Protein AF-A0A7X7YY09-F1 (afdb_monomer)

Solvent-accessible surface area (backbone atoms only — not comparable to full-atom values): 9385 Å² total; per-residue (Å²): 109,70,66,56,56,51,48,51,51,50,51,50,48,57,71,46,34,66,61,52,50,51,52,43,73,75,30,78,74,57,66,67,51,52,54,21,30,58,16,57,57,74,63,87,55,82,88,39,50,23,35,37,37,38,23,49,38,46,69,44,40,59,64,44,47,65,55,52,57,51,46,48,71,77,40,71,70,48,40,53,35,41,28,14,73,35,71,64,12,39,56,48,38,35,73,76,39,36,88,86,30,39,57,45,44,49,43,48,74,40,61,70,26,34,46,44,30,45,74,50,57,55,47,66,31,36,38,34,49,36,86,75,84,48,68,37,48,53,52,46,30,56,74,70,69,29,51,75,44,70,38,82,61,78,80,51,75,70,56,49,56,54,55,61,71,47,38,86,76,60,67,84,111

Mean predicted aligned error: 10.35 Å

Nearest PDB structures (foldseek):
  2xci-assembly1_A  TM=8.778E-01  e=4.696E-05  Aquifex aeolicus
  5w8n-assembly1_A-2  TM=5.523E-01  e=9.875E-04  Escherichia coli BL21(DE3)
  6d6y-assembly1_A  TM=6.187E-01  e=2.447E-03  Moorena bouillonii
  5u76-assembly1_A  TM=4.863E-01  e=6.467E-03  Gallus gallus
  2r4t-assembly1_A  TM=5.131E-01  e=3.158E-01  unclassified

Radius of gyration: 16.44 Å; Cα contacts (8 Å, |Δi|>4): 243; chains: 1; bounding box: 40×33×42 Å

Structure (mmCIF, N/CA/C/O backbone):
data_AF-A0A7X7YY09-F1
#
_entry.id   AF-A0A7X7YY09-F1
#
loop_
_atom_site.group_PDB
_atom_site.id
_atom_site.type_symbol
_atom_site.label_atom_id
_atom_site.label_alt_id
_atom_site.label_comp_id
_atom_site.label_asym_id
_atom_site.label_entity_id
_atom_site.label_seq_id
_atom_site.pdbx_PDB_ins_code
_atom_site.Cartn_x
_atom_site.Cartn_y
_atom_site.Cartn_z
_atom_site.occupancy
_atom_site.B_iso_or_equiv
_atom_site.auth_seq_id
_atom_site.auth_comp_id
_atom_site.auth_asym_id
_atom_site.auth_atom_id
_atom_site.pdbx_PDB_model_num
ATOM 1 N N . MET A 1 1 ? -6.134 -8.011 -23.781 1.00 48.91 1 MET A N 1
ATOM 2 C CA . MET A 1 1 ? -5.351 -6.872 -23.237 1.00 48.91 1 MET A CA 1
ATOM 3 C C . MET A 1 1 ? -4.585 -7.217 -21.960 1.00 48.91 1 MET A C 1
ATOM 5 O O . MET A 1 1 ? -3.401 -6.920 -21.934 1.00 48.91 1 MET A O 1
ATOM 9 N N . ARG A 1 2 ? -5.177 -7.901 -20.960 1.00 50.81 2 ARG A N 1
ATOM 10 C CA . ARG A 1 2 ? -4.467 -8.327 -19.728 1.00 50.81 2 ARG A CA 1
ATOM 11 C C . ARG A 1 2 ? -3.187 -9.130 -20.000 1.00 50.81 2 ARG A C 1
ATOM 13 O O . ARG A 1 2 ? -2.133 -8.774 -19.507 1.00 50.81 2 ARG A O 1
ATOM 20 N N . PHE A 1 3 ? -3.259 -10.096 -20.917 1.00 49.03 3 PHE A N 1
ATOM 21 C CA . PHE A 1 3 ? -2.108 -10.902 -21.339 1.00 49.03 3 PHE A CA 1
ATOM 22 C C . PHE A 1 3 ? -0.968 -10.111 -21.994 1.00 49.03 3 PHE A C 1
ATOM 24 O O . PHE A 1 3 ? 0.175 -10.517 -21.875 1.00 49.03 3 PHE A O 1
ATOM 31 N N . ILE A 1 4 ? -1.250 -8.992 -22.671 1.00 56.44 4 ILE A N 1
ATOM 32 C CA . ILE A 1 4 ? -0.208 -8.176 -23.322 1.00 56.44 4 ILE A CA 1
ATOM 33 C C . ILE A 1 4 ? 0.537 -7.349 -22.272 1.00 56.44 4 ILE A C 1
ATOM 35 O O . ILE A 1 4 ? 1.754 -7.225 -22.339 1.00 56.44 4 ILE A O 1
ATOM 39 N N . ILE A 1 5 ? -0.190 -6.821 -21.284 1.00 57.16 5 ILE A N 1
ATOM 40 C CA . ILE A 1 5 ? 0.392 -6.115 -20.138 1.00 57.16 5 ILE A CA 1
ATOM 41 C C . ILE A 1 5 ? 1.188 -7.100 -19.272 1.00 57.16 5 ILE A C 1
ATOM 43 O O . ILE A 1 5 ? 2.337 -6.824 -18.945 1.00 57.16 5 ILE A O 1
ATOM 47 N N . ASP A 1 6 ? 0.628 -8.281 -18.991 1.00 51.00 6 ASP A N 1
ATOM 48 C CA . ASP A 1 6 ? 1.315 -9.349 -18.260 1.00 51.00 6 ASP A CA 1
ATOM 49 C C . ASP A 1 6 ? 2.575 -9.815 -19.021 1.00 51.00 6 ASP A C 1
ATOM 51 O O . ASP A 1 6 ? 3.629 -9.977 -18.415 1.00 51.00 6 ASP A O 1
ATOM 55 N N . LEU A 1 7 ? 2.522 -9.949 -20.353 1.00 55.38 7 LEU A N 1
ATOM 56 C CA . LEU A 1 7 ? 3.676 -10.311 -21.185 1.00 55.38 7 LEU A CA 1
ATOM 57 C C . LEU A 1 7 ? 4.738 -9.202 -21.224 1.00 55.38 7 LEU A C 1
AT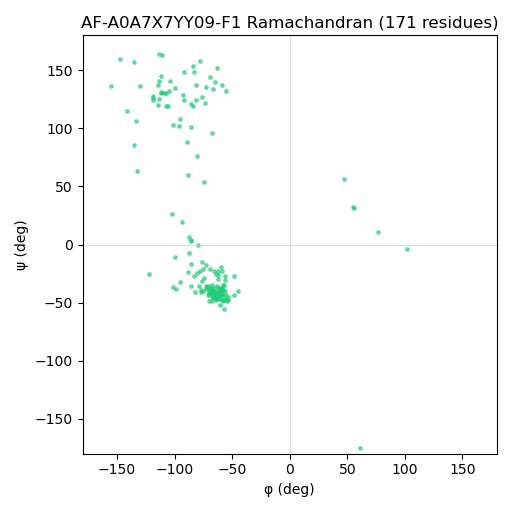OM 59 O O . LEU A 1 7 ? 5.927 -9.496 -21.150 1.00 55.38 7 LEU A O 1
ATOM 63 N N . ALA A 1 8 ? 4.336 -7.931 -21.288 1.00 60.41 8 ALA A N 1
ATOM 64 C CA . ALA A 1 8 ? 5.259 -6.801 -21.211 1.00 60.41 8 ALA A CA 1
ATOM 65 C C . ALA A 1 8 ? 5.934 -6.709 -19.831 1.00 60.41 8 ALA A C 1
ATOM 67 O O . ALA A 1 8 ? 7.140 -6.474 -19.760 1.00 60.41 8 ALA A O 1
ATOM 68 N N . TYR A 1 9 ? 5.196 -6.958 -18.744 1.00 56.44 9 TYR A N 1
ATOM 69 C CA . TYR A 1 9 ? 5.764 -7.053 -17.398 1.00 56.44 9 TYR A CA 1
ATOM 70 C C . TYR A 1 9 ? 6.688 -8.257 -17.241 1.00 56.44 9 TYR A C 1
ATOM 72 O O . TYR A 1 9 ? 7.739 -8.125 -16.620 1.00 56.44 9 TYR A O 1
ATOM 80 N N . LEU A 1 10 ? 6.346 -9.404 -17.828 1.00 56.25 10 LEU A N 1
ATOM 81 C CA . LEU A 1 10 ? 7.207 -10.584 -17.835 1.00 56.25 10 LEU A CA 1
ATOM 82 C C . LEU A 1 10 ? 8.497 -10.325 -18.614 1.00 56.25 10 LEU A C 1
ATOM 84 O O . LEU A 1 10 ? 9.558 -10.673 -18.118 1.00 56.25 10 LEU A O 1
ATOM 88 N N . LEU A 1 11 ? 8.438 -9.660 -19.772 1.00 56.94 11 LEU A N 1
ATOM 89 C CA . LEU A 1 11 ? 9.614 -9.307 -20.575 1.00 56.94 11 LEU A CA 1
ATOM 90 C C . LEU A 1 11 ? 10.492 -8.245 -19.899 1.00 56.94 11 LEU A C 1
ATOM 92 O O . LEU A 1 11 ? 11.712 -8.388 -19.875 1.00 56.94 11 LEU A O 1
ATOM 96 N N . ALA A 1 12 ? 9.894 -7.214 -19.298 1.00 58.25 12 ALA A N 1
ATOM 97 C CA . ALA A 1 12 ? 10.624 -6.227 -18.503 1.00 58.25 12 ALA A CA 1
ATOM 98 C C . ALA A 1 12 ? 11.231 -6.864 -17.241 1.00 58.25 12 ALA A C 1
ATOM 100 O O . ALA A 1 12 ? 12.387 -6.609 -16.907 1.00 58.25 12 ALA A O 1
ATOM 101 N N . GLY A 1 13 ? 10.486 -7.751 -16.578 1.00 54.72 13 GLY A N 1
ATOM 102 C CA . GLY A 1 13 ? 10.958 -8.558 -15.457 1.00 54.72 13 GLY A CA 1
ATOM 103 C C . GLY A 1 13 ? 12.108 -9.480 -15.852 1.00 54.72 13 GLY A C 1
ATOM 104 O O . GLY A 1 13 ? 13.069 -9.585 -15.100 1.00 54.72 13 GLY A O 1
ATOM 105 N N . LEU A 1 14 ? 12.065 -10.077 -17.047 1.00 55.19 14 LEU A N 1
ATOM 106 C CA . LEU A 1 14 ? 13.139 -10.899 -17.609 1.00 55.19 14 LEU A CA 1
ATOM 107 C C . LEU A 1 14 ? 14.385 -10.059 -17.917 1.00 55.19 14 LEU A C 1
ATOM 109 O O . LEU A 1 14 ? 15.491 -10.478 -17.590 1.00 55.19 14 LEU A O 1
ATOM 113 N N . ALA A 1 15 ? 14.215 -8.855 -18.469 1.00 55.56 15 ALA A N 1
ATOM 114 C CA . ALA A 1 15 ? 15.314 -7.942 -18.786 1.00 55.56 15 ALA A CA 1
ATOM 115 C C . ALA A 1 15 ? 16.011 -7.395 -17.526 1.00 55.56 15 ALA A C 1
ATOM 117 O O . ALA A 1 15 ? 17.234 -7.282 -17.494 1.00 55.56 15 ALA A O 1
ATOM 118 N N . PHE A 1 16 ? 15.253 -7.112 -16.461 1.00 50.97 16 PHE A N 1
ATOM 119 C CA . PHE A 1 16 ? 15.802 -6.703 -15.162 1.00 50.97 16 PHE A CA 1
ATOM 120 C C . PHE A 1 16 ? 16.149 -7.881 -14.242 1.00 50.97 16 PHE A C 1
ATOM 122 O O . PHE A 1 16 ? 16.765 -7.671 -13.190 1.00 50.97 16 PHE A O 1
ATOM 129 N N . SER A 1 17 ? 15.801 -9.113 -14.628 1.00 49.31 17 SER A N 1
ATOM 130 C CA . SER A 1 17 ? 16.032 -10.309 -13.816 1.00 49.31 17 SER A CA 1
ATOM 131 C C . SER A 1 17 ? 17.494 -10.501 -13.425 1.00 49.31 17 SER A C 1
ATOM 133 O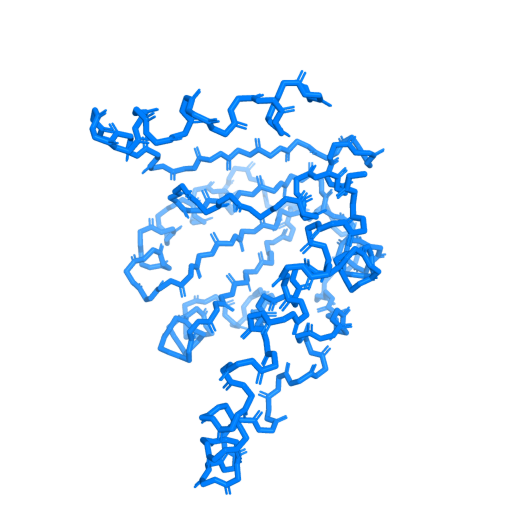 O . SER A 1 17 ? 17.702 -10.772 -12.249 1.00 49.31 17 SER A O 1
ATOM 135 N N . PRO A 1 18 ? 18.522 -10.263 -14.267 1.00 51.03 18 PRO A N 1
ATOM 136 C CA . PRO A 1 18 ? 19.906 -10.518 -13.868 1.00 51.03 18 PRO A CA 1
ATOM 137 C C . PRO A 1 18 ? 20.364 -9.563 -12.761 1.00 51.03 18 PRO A C 1
ATOM 139 O O . PRO A 1 18 ? 21.078 -9.960 -11.846 1.00 51.03 18 PRO A O 1
ATOM 142 N N . VAL A 1 19 ? 19.885 -8.315 -12.787 1.00 54.31 19 VAL A N 1
ATOM 143 C CA . VAL A 1 19 ? 20.206 -7.282 -11.790 1.00 54.31 19 VAL A CA 1
ATOM 144 C C . VAL A 1 19 ? 19.450 -7.521 -10.483 1.00 54.31 19 VAL A C 1
ATOM 146 O O . VAL A 1 19 ? 20.020 -7.378 -9.401 1.00 54.31 19 VAL A O 1
ATOM 149 N N . LEU A 1 20 ? 18.179 -7.923 -10.562 1.00 51.44 20 LEU A N 1
ATOM 150 C CA . LEU A 1 20 ? 17.378 -8.313 -9.399 1.00 51.44 20 LEU A CA 1
ATOM 151 C C . LEU A 1 20 ? 17.911 -9.593 -8.750 1.00 51.44 20 LEU A C 1
ATOM 153 O O . LEU A 1 20 ? 17.976 -9.659 -7.526 1.00 51.44 20 LEU A O 1
ATOM 157 N N . PHE A 1 21 ? 18.326 -10.580 -9.545 1.00 49.06 21 PHE A N 1
ATOM 158 C CA . PHE A 1 21 ? 18.892 -11.845 -9.074 1.00 49.06 21 PHE A CA 1
ATOM 159 C C . PHE A 1 21 ? 20.282 -11.637 -8.462 1.00 49.06 21 PHE A C 1
ATOM 161 O O . PHE A 1 21 ? 20.552 -12.160 -7.385 1.00 49.06 21 PHE A O 1
ATOM 168 N N . TYR A 1 22 ? 21.124 -10.791 -9.069 1.00 51.19 22 TYR A N 1
ATOM 169 C CA . TYR A 1 22 ? 22.410 -10.378 -8.500 1.00 51.19 22 TYR A CA 1
ATOM 170 C C . TYR A 1 22 ? 22.228 -9.648 -7.159 1.00 51.19 22 TYR A C 1
ATOM 172 O O . TYR A 1 22 ? 22.898 -9.966 -6.180 1.00 51.19 22 TYR A O 1
ATOM 180 N N . ARG A 1 23 ? 21.253 -8.732 -7.061 1.00 46.09 23 ARG A N 1
ATOM 181 C CA . ARG A 1 23 ? 20.930 -8.024 -5.808 1.00 46.09 23 ARG A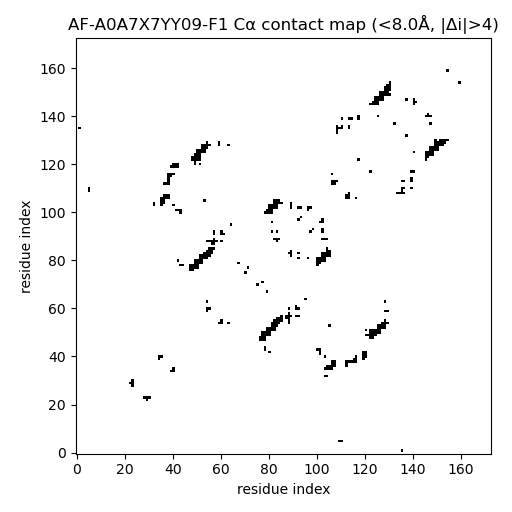 CA 1
ATOM 182 C C . ARG A 1 23 ? 20.284 -8.915 -4.742 1.00 46.09 23 ARG A C 1
ATOM 184 O O . ARG A 1 23 ? 20.582 -8.741 -3.564 1.00 46.09 23 ARG A O 1
ATOM 191 N N . MET A 1 24 ? 19.451 -9.878 -5.136 1.00 45.41 24 MET A N 1
ATOM 192 C CA . MET A 1 24 ? 18.879 -10.894 -4.243 1.00 45.41 24 MET A CA 1
ATOM 193 C C . MET A 1 24 ? 19.933 -11.847 -3.684 1.00 45.41 24 MET A C 1
ATOM 195 O O . MET A 1 24 ? 19.872 -12.199 -2.508 1.00 45.41 24 MET A O 1
ATOM 199 N N . ALA A 1 25 ? 20.876 -12.279 -4.524 1.00 50.56 25 ALA A N 1
ATOM 200 C CA . ALA A 1 25 ? 21.955 -13.175 -4.129 1.00 50.56 25 ALA A CA 1
ATOM 201 C C . ALA A 1 25 ? 22.983 -12.462 -3.236 1.00 50.56 25 ALA A C 1
ATOM 203 O O . ALA A 1 25 ? 23.473 -13.056 -2.280 1.00 50.56 25 ALA A O 1
ATOM 204 N N . ALA A 1 26 ? 23.257 -11.178 -3.496 1.00 48.88 26 ALA A N 1
ATOM 205 C CA . ALA A 1 26 ? 24.207 -10.378 -2.724 1.00 48.88 26 ALA A CA 1
ATOM 206 C C . ALA A 1 26 ? 23.679 -9.923 -1.348 1.00 48.88 26 ALA A C 1
ATOM 208 O O . ALA A 1 26 ? 24.470 -9.608 -0.460 1.00 48.88 26 ALA A O 1
ATOM 209 N N . HIS A 1 27 ? 22.359 -9.884 -1.134 1.00 44.94 27 HIS A N 1
ATOM 210 C CA . HIS A 1 27 ? 21.773 -9.363 0.101 1.00 44.94 27 HIS A CA 1
ATOM 211 C C . HIS A 1 27 ? 20.683 -10.290 0.663 1.00 44.94 27 HIS A C 1
ATOM 213 O O . HIS A 1 27 ? 19.540 -10.278 0.209 1.00 44.94 27 HIS A O 1
ATOM 219 N N . GLN A 1 28 ? 20.997 -11.005 1.755 1.00 43.88 28 GLN A N 1
ATOM 220 C CA . GLN A 1 28 ? 20.049 -11.802 2.567 1.00 43.88 28 GLN A CA 1
ATOM 221 C C . GLN A 1 28 ? 18.758 -11.039 2.934 1.00 43.88 28 GLN A C 1
ATOM 223 O O . GLN A 1 28 ? 17.696 -11.646 3.081 1.00 43.88 28 GLN A O 1
ATOM 228 N N . ARG A 1 29 ? 18.836 -9.703 3.004 1.00 48.50 29 ARG A N 1
ATOM 229 C CA . ARG A 1 29 ? 17.724 -8.766 3.225 1.00 48.50 29 ARG A CA 1
ATOM 230 C C . ARG A 1 29 ? 16.583 -8.885 2.210 1.00 48.50 29 ARG A C 1
ATOM 232 O O . ARG A 1 29 ? 15.445 -8.614 2.570 1.00 48.50 29 ARG A O 1
ATOM 239 N N . TYR A 1 30 ? 16.863 -9.342 0.987 1.00 51.16 30 TYR A N 1
ATOM 240 C CA . TYR A 1 30 ? 15.844 -9.535 -0.047 1.00 51.16 30 TYR A CA 1
ATOM 241 C C . TYR A 1 30 ? 14.996 -10.785 0.161 1.00 51.16 30 TYR A C 1
ATOM 243 O O . TYR A 1 30 ? 13.960 -10.883 -0.480 1.00 51.16 30 TYR A O 1
ATOM 251 N N . ARG A 1 31 ? 15.384 -11.747 1.013 1.00 54.59 31 ARG A N 1
ATOM 252 C CA . ARG A 1 31 ? 14.575 -12.960 1.256 1.00 54.59 31 ARG A CA 1
ATOM 253 C C . ARG A 1 31 ? 13.342 -12.666 2.120 1.00 54.59 31 ARG A C 1
ATOM 255 O O . ARG A 1 31 ? 12.314 -13.324 1.962 1.00 54.59 31 ARG A O 1
ATOM 262 N N . ALA A 1 32 ? 13.422 -11.653 2.983 1.00 56.91 32 ALA A N 1
ATOM 263 C CA . ALA A 1 32 ? 12.300 -11.187 3.788 1.00 56.91 32 ALA A CA 1
ATOM 264 C C . ALA A 1 32 ? 11.300 -10.423 2.902 1.00 56.91 32 ALA A C 1
ATOM 266 O O . ALA A 1 32 ? 11.655 -9.449 2.247 1.00 56.91 32 ALA A O 1
ATOM 267 N N . GLY A 1 33 ? 10.045 -10.877 2.858 1.00 72.75 33 GLY A N 1
ATOM 268 C CA . GLY A 1 33 ? 8.977 -10.195 2.115 1.00 72.75 33 GLY A CA 1
ATOM 269 C C . GLY A 1 33 ? 8.606 -10.798 0.756 1.00 72.75 33 GLY A C 1
ATOM 270 O O . GLY A 1 33 ? 7.611 -10.369 0.178 1.00 72.75 33 GLY A O 1
ATOM 271 N N . TRP A 1 34 ? 9.294 -11.838 0.261 1.00 77.88 34 TRP A N 1
ATOM 272 C CA . TRP A 1 34 ? 8.879 -12.527 -0.979 1.00 77.88 34 TRP A CA 1
ATOM 273 C C . TRP A 1 34 ? 7.464 -13.086 -0.904 1.00 77.88 34 TRP A C 1
ATOM 275 O O . TRP A 1 34 ? 6.701 -12.961 -1.857 1.00 77.88 34 TRP A O 1
ATOM 285 N N . GLY A 1 35 ? 7.082 -13.638 0.252 1.00 82.06 35 GLY A N 1
ATOM 286 C CA . GLY A 1 35 ? 5.706 -14.065 0.484 1.00 82.06 35 GLY A CA 1
ATOM 287 C C . GLY A 1 35 ? 4.714 -12.926 0.234 1.00 82.06 35 GLY A C 1
ATOM 288 O O . GLY A 1 35 ? 3.760 -13.103 -0.520 1.00 82.06 35 GLY A O 1
ATOM 289 N N . GLN A 1 36 ? 4.979 -11.744 0.795 1.00 87.56 36 GLN A N 1
ATOM 290 C CA . GLN A 1 36 ? 4.134 -10.556 0.636 1.00 87.56 36 GLN A CA 1
ATOM 291 C C . GLN A 1 36 ? 4.081 -10.099 -0.830 1.00 87.56 36 GLN A C 1
ATOM 293 O O . GLN A 1 36 ? 2.997 -9.843 -1.351 1.00 87.56 36 GLN A O 1
ATOM 298 N N . ARG A 1 37 ? 5.223 -10.125 -1.535 1.00 85.69 37 ARG A N 1
ATOM 299 C CA . ARG A 1 37 ? 5.313 -9.810 -2.973 1.00 85.69 37 ARG A CA 1
ATOM 300 C C . ARG A 1 37 ? 4.508 -10.772 -3.858 1.00 85.69 37 ARG A C 1
ATOM 302 O O . ARG A 1 37 ? 4.042 -10.372 -4.918 1.00 85.69 37 ARG A O 1
ATOM 309 N N . PHE A 1 38 ? 4.281 -12.007 -3.407 1.00 88.62 38 PHE A N 1
ATOM 310 C CA . PHE A 1 38 ? 3.378 -12.989 -4.028 1.00 88.62 38 PHE A CA 1
ATOM 311 C C . PHE A 1 38 ? 1.951 -12.978 -3.439 1.00 88.62 38 PHE A C 1
ATOM 313 O O . PHE A 1 38 ? 1.202 -13.953 -3.572 1.00 88.62 38 PHE A O 1
ATOM 320 N N . GLY A 1 39 ? 1.558 -11.892 -2.768 1.00 85.69 39 GLY A N 1
ATOM 321 C CA . GLY A 1 39 ? 0.210 -11.695 -2.231 1.00 85.69 39 GLY A CA 1
ATOM 322 C C . GLY A 1 39 ? -0.079 -12.488 -0.953 1.00 85.69 39 GLY A C 1
ATOM 323 O O . GLY A 1 39 ? -1.229 -12.576 -0.533 1.00 85.69 39 GLY A O 1
ATOM 324 N N . ASN A 1 40 ? 0.929 -13.093 -0.315 1.00 89.81 40 ASN A N 1
ATOM 325 C CA . ASN A 1 40 ? 0.797 -13.707 1.010 1.00 89.81 40 ASN A CA 1
ATOM 326 C C . ASN A 1 40 ? 0.880 -12.615 2.087 1.00 89.81 40 ASN A C 1
ATOM 328 O O . ASN A 1 40 ? 1.915 -12.431 2.727 1.00 89.81 40 ASN A O 1
ATOM 332 N N . VAL A 1 41 ? -0.213 -11.872 2.238 1.00 90.06 41 VAL A N 1
ATOM 333 C CA . VAL A 1 41 ? -0.385 -10.823 3.250 1.00 90.06 41 VAL A CA 1
ATOM 334 C C . VAL A 1 41 ? -1.439 -11.292 4.250 1.00 90.06 41 VAL A C 1
ATOM 336 O O . VAL A 1 41 ? -2.362 -12.022 3.879 1.00 90.06 41 VAL A O 1
ATOM 339 N N . ALA A 1 42 ? -1.268 -10.926 5.517 1.00 88.75 42 ALA A N 1
ATOM 340 C CA . ALA A 1 42 ? -2.203 -11.227 6.592 1.00 88.75 42 ALA A CA 1
ATOM 341 C C . ALA A 1 42 ? -2.509 -9.945 7.359 1.00 88.75 42 ALA A C 1
ATOM 343 O O . ALA A 1 42 ? -1.605 -9.159 7.634 1.0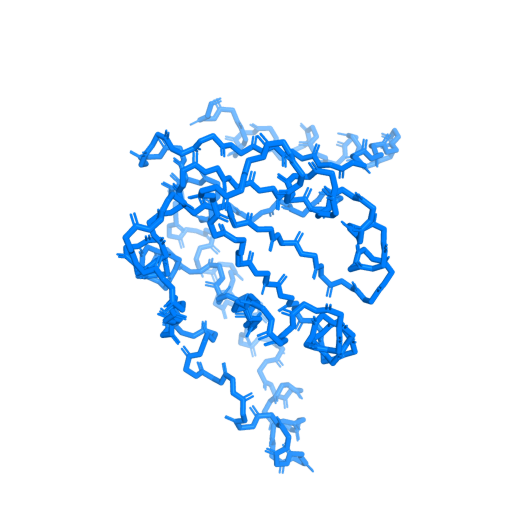0 88.75 42 ALA A O 1
ATOM 344 N N . ARG A 1 43 ? -3.785 -9.749 7.676 1.00 90.94 43 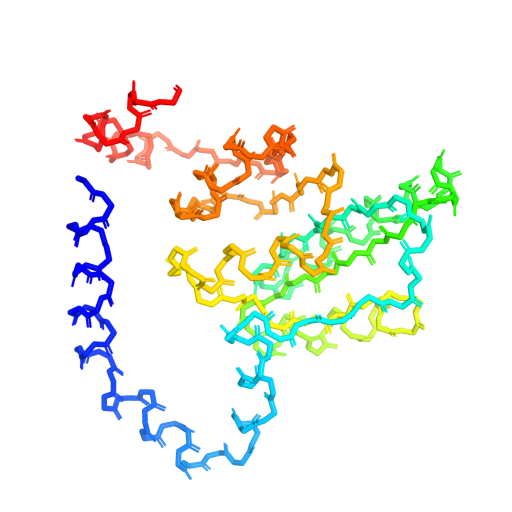ARG A N 1
ATOM 345 C CA . ARG A 1 43 ? -4.276 -8.621 8.463 1.00 90.94 43 ARG A CA 1
ATOM 346 C C . ARG A 1 43 ? -4.150 -8.899 9.954 1.00 90.94 43 ARG A C 1
ATOM 348 O O . ARG A 1 43 ? -4.188 -10.058 10.367 1.00 90.94 43 ARG A O 1
ATOM 355 N N . LYS A 1 44 ? -4.031 -7.841 10.755 1.00 90.69 44 LYS A N 1
ATOM 356 C CA . LYS A 1 44 ? -4.010 -7.950 12.219 1.00 90.69 44 LYS A CA 1
ATOM 357 C C . LYS A 1 44 ? -5.413 -8.129 12.782 1.00 90.69 44 LYS A C 1
ATOM 359 O O . LYS A 1 44 ? -5.570 -8.860 13.754 1.00 90.69 44 LYS A O 1
ATOM 364 N N . ASP A 1 45 ? -6.413 -7.494 12.172 1.00 90.25 45 ASP A N 1
ATOM 365 C CA . ASP A 1 45 ? -7.800 -7.573 12.629 1.00 90.25 45 ASP A CA 1
ATOM 366 C C . ASP A 1 45 ? -8.771 -7.802 11.459 1.00 90.25 45 ASP A C 1
ATOM 368 O O . ASP A 1 45 ? -9.355 -6.853 10.929 1.00 90.25 45 ASP A O 1
ATOM 372 N N . PRO A 1 46 ? -8.985 -9.068 11.057 1.00 86.38 46 PRO A N 1
ATOM 373 C CA . PRO A 1 46 ? -9.893 -9.411 9.965 1.00 86.38 46 PRO A CA 1
ATOM 374 C C . PRO A 1 46 ? -11.349 -8.976 10.188 1.00 86.38 46 PRO A C 1
ATOM 376 O O . PRO A 1 46 ? -12.098 -8.881 9.222 1.00 86.38 46 PRO A O 1
ATOM 379 N N . LYS A 1 47 ? -11.771 -8.705 11.434 1.00 88.75 47 LYS A N 1
ATOM 380 C CA . LYS A 1 47 ? -13.157 -8.312 11.740 1.00 88.75 47 LYS A CA 1
ATOM 381 C C . LYS A 1 47 ? -13.440 -6.850 11.402 1.00 88.75 47 LYS A C 1
ATOM 383 O O . LYS A 1 47 ? -14.597 -6.482 11.210 1.00 88.75 47 LYS A O 1
ATOM 388 N N . LYS A 1 48 ? -12.404 -6.010 11.343 1.00 92.69 48 LYS A N 1
ATOM 389 C CA . LYS A 1 48 ? -12.538 -4.589 11.008 1.00 92.69 48 LYS A CA 1
ATOM 390 C C . LYS A 1 48 ? -12.707 -4.377 9.511 1.00 92.69 48 LYS A C 1
ATOM 392 O O . LYS A 1 48 ? -12.278 -5.189 8.693 1.00 92.69 48 LYS A O 1
ATOM 397 N N . 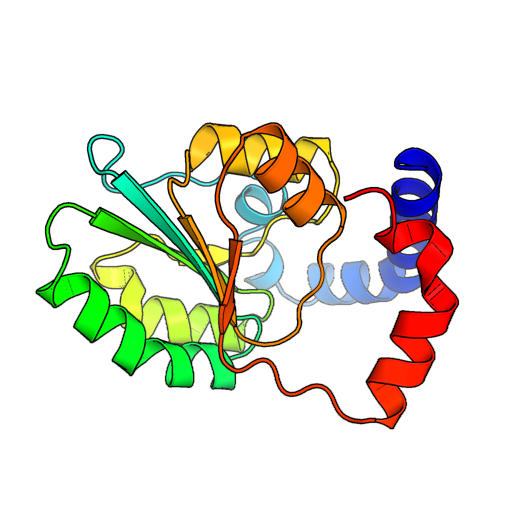ARG A 1 49 ? -13.281 -3.236 9.130 1.00 94.88 49 ARG A N 1
ATOM 398 C CA . ARG A 1 49 ? -13.195 -2.770 7.738 1.00 94.88 49 ARG A CA 1
ATOM 399 C C . ARG A 1 49 ? -11.762 -2.357 7.436 1.00 94.88 49 ARG A C 1
ATOM 401 O O . ARG A 1 49 ? -11.096 -1.816 8.311 1.00 94.88 49 ARG A O 1
ATOM 408 N N . CYS A 1 50 ? -11.288 -2.604 6.220 1.00 96.62 50 CYS A N 1
ATOM 409 C CA . CYS A 1 50 ? -9.888 -2.383 5.877 1.00 96.62 50 CYS A CA 1
ATOM 410 C C . CYS A 1 50 ? -9.707 -1.236 4.885 1.00 96.62 50 CYS A C 1
ATOM 412 O O . CYS A 1 50 ? -10.338 -1.200 3.828 1.00 96.62 50 CYS A O 1
ATOM 414 N N . ILE A 1 51 ? -8.800 -0.321 5.202 1.00 97.12 51 ILE A N 1
ATOM 415 C CA . ILE A 1 51 ? -8.299 0.691 4.279 1.00 97.12 51 ILE A CA 1
ATOM 416 C C . ILE A 1 51 ? -6.891 0.273 3.865 1.00 97.12 51 ILE A C 1
ATOM 418 O O . ILE A 1 51 ? -5.994 0.168 4.702 1.00 97.12 51 ILE A O 1
ATOM 422 N N . TRP A 1 52 ? -6.684 0.049 2.571 1.00 97.12 52 TRP A N 1
ATOM 423 C CA . TRP A 1 52 ? -5.368 -0.258 2.022 1.00 97.12 52 TRP A CA 1
ATOM 424 C C . TRP A 1 52 ? -4.710 1.020 1.512 1.00 97.12 52 TRP A C 1
ATOM 426 O O . TRP A 1 52 ? -5.088 1.547 0.471 1.00 97.12 52 TRP A O 1
ATOM 436 N N . LEU A 1 53 ? -3.694 1.493 2.229 1.00 95.69 53 LEU A N 1
ATOM 437 C CA . LEU A 1 53 ? -2.824 2.590 1.822 1.00 95.69 53 LEU A CA 1
ATOM 438 C C . LEU A 1 53 ? -1.571 2.066 1.100 1.00 95.69 53 LEU A C 1
ATOM 440 O O . LEU A 1 53 ? -0.849 1.208 1.612 1.00 95.69 53 LEU A O 1
ATOM 444 N N . HIS A 1 54 ? -1.275 2.603 -0.075 1.00 94.31 54 HIS A N 1
ATOM 445 C CA . HIS A 1 54 ? -0.049 2.337 -0.817 1.00 94.31 54 HIS A CA 1
ATOM 446 C C . HIS A 1 54 ? 0.812 3.597 -0.899 1.00 94.31 54 HIS A C 1
ATOM 448 O O . HIS A 1 54 ? 0.331 4.643 -1.327 1.00 94.31 54 HIS A O 1
ATOM 454 N N . ALA A 1 55 ? 2.067 3.480 -0.465 1.00 89.88 55 ALA A N 1
ATOM 455 C CA . ALA A 1 55 ? 3.071 4.538 -0.493 1.00 89.88 55 ALA A CA 1
ATOM 456 C C . ALA A 1 55 ? 4.431 3.931 -0.863 1.00 89.88 55 ALA A C 1
ATOM 458 O O . ALA A 1 55 ? 4.988 3.109 -0.136 1.00 89.88 55 ALA A O 1
ATOM 459 N N . VAL A 1 56 ? 4.973 4.301 -2.012 1.00 81.69 56 VAL A N 1
ATOM 460 C CA . VAL A 1 56 ? 6.105 3.623 -2.656 1.00 81.69 56 VAL A CA 1
ATOM 461 C C . VAL A 1 56 ? 7.424 3.969 -2.004 1.00 81.69 56 VAL A C 1
ATOM 463 O O . VAL A 1 56 ? 8.274 3.089 -1.791 1.00 81.69 56 VAL A O 1
ATOM 466 N N . SER A 1 57 ? 7.582 5.242 -1.663 1.00 79.38 57 SER A N 1
ATOM 467 C CA . SER A 1 57 ? 8.805 5.813 -1.125 1.00 79.38 57 SER A CA 1
ATOM 468 C C . SER A 1 57 ? 8.677 6.218 0.345 1.00 79.38 57 SER A C 1
ATOM 470 O O . SER A 1 57 ? 7.592 6.419 0.888 1.00 79.38 57 SER A O 1
ATOM 472 N N . MET A 1 58 ? 9.824 6.409 1.001 1.00 84.31 58 MET A N 1
ATOM 473 C CA . MET A 1 58 ? 9.883 6.983 2.351 1.00 84.31 58 MET A CA 1
ATOM 474 C C . MET A 1 58 ? 9.217 8.371 2.429 1.00 84.31 58 MET A C 1
ATOM 476 O O . MET A 1 58 ? 8.617 8.708 3.450 1.00 84.31 58 MET A O 1
ATOM 480 N N . GLY A 1 59 ? 9.320 9.178 1.366 1.00 79.38 59 GLY A N 1
ATOM 481 C CA . GLY A 1 59 ? 8.714 10.511 1.300 1.00 79.38 59 GLY A CA 1
ATOM 482 C C . GLY A 1 59 ? 7.189 10.450 1.350 1.00 79.38 59 GLY A C 1
ATOM 483 O O . GLY A 1 59 ? 6.572 11.125 2.173 1.00 79.38 59 GLY A O 1
ATOM 484 N N . GLU A 1 60 ? 6.589 9.572 0.549 1.00 84.75 60 GLU A N 1
ATOM 485 C CA . GLU A 1 60 ? 5.139 9.352 0.540 1.00 84.75 60 GLU A CA 1
ATOM 486 C C . GLU A 1 60 ? 4.629 8.775 1.858 1.00 84.75 60 GLU A C 1
ATOM 488 O O . GLU A 1 60 ? 3.605 9.219 2.369 1.00 84.75 60 GLU A O 1
ATOM 493 N N . VAL A 1 61 ? 5.361 7.831 2.457 1.00 88.50 61 VAL A N 1
ATOM 494 C CA . VAL A 1 61 ? 5.018 7.270 3.773 1.00 88.50 61 VAL A CA 1
ATOM 495 C C . VAL A 1 61 ? 4.953 8.377 4.833 1.00 88.50 61 VAL A C 1
ATOM 497 O O . VAL A 1 61 ? 4.021 8.419 5.637 1.00 88.50 61 VAL A O 1
ATOM 500 N N . ASN A 1 62 ? 5.910 9.311 4.817 1.00 88.38 62 ASN A N 1
ATOM 501 C CA . ASN A 1 62 ? 5.900 10.463 5.718 1.00 88.38 62 ASN A CA 1
ATOM 502 C C . ASN A 1 62 ? 4.735 11.417 5.429 1.00 88.38 62 ASN A C 1
ATOM 504 O O . ASN A 1 62 ? 4.092 11.881 6.370 1.00 88.38 62 ASN A O 1
ATOM 508 N N . ALA A 1 63 ? 4.430 11.675 4.157 1.00 86.31 63 ALA A N 1
ATOM 509 C CA . ALA A 1 63 ? 3.287 12.497 3.766 1.00 86.31 63 ALA A CA 1
ATOM 510 C C . ALA A 1 63 ? 1.950 11.867 4.200 1.00 86.31 63 ALA A C 1
ATOM 512 O O . ALA A 1 63 ? 1.039 12.570 4.637 1.00 86.31 63 ALA A O 1
ATOM 513 N N . ALA A 1 64 ? 1.848 10.537 4.162 1.00 89.56 64 ALA A N 1
ATOM 514 C CA . ALA A 1 64 ? 0.655 9.813 4.576 1.00 89.56 64 ALA A CA 1
ATOM 515 C C . ALA A 1 64 ? 0.436 9.804 6.099 1.00 89.56 64 ALA A C 1
ATOM 517 O O . ALA A 1 64 ? -0.680 9.552 6.546 1.00 89.56 64 ALA A O 1
ATOM 518 N N . LYS A 1 65 ? 1.457 10.110 6.913 1.00 91.56 65 LYS A N 1
ATOM 519 C CA . LYS A 1 65 ? 1.373 10.085 8.386 1.00 91.56 65 LYS A CA 1
ATOM 520 C C . LYS A 1 65 ? 0.218 10.925 8.932 1.00 91.56 65 LYS A C 1
ATOM 522 O O . LYS A 1 65 ? -0.537 10.444 9.774 1.00 91.56 65 LYS A O 1
ATOM 527 N N . THR A 1 66 ? 0.075 12.162 8.457 1.00 88.81 66 THR A N 1
ATOM 528 C CA . THR A 1 66 ? -0.991 13.069 8.914 1.00 88.81 66 THR A CA 1
ATOM 529 C C . THR A 1 66 ? -2.366 12.544 8.514 1.00 88.81 66 THR A C 1
ATOM 531 O O . THR A 1 66 ? -3.292 12.569 9.319 1.00 88.81 66 THR A O 1
ATOM 534 N N . LEU A 1 67 ? -2.488 12.004 7.299 1.00 90.12 67 LEU A N 1
ATOM 535 C CA . LEU A 1 67 ? -3.734 11.412 6.825 1.00 90.12 67 LEU A CA 1
ATOM 536 C C . LEU A 1 67 ? -4.125 10.183 7.650 1.00 90.12 67 LEU A C 1
ATOM 538 O O . LEU A 1 67 ? -5.273 10.077 8.068 1.00 90.12 67 LEU A O 1
ATOM 542 N N . VAL A 1 68 ? -3.178 9.278 7.909 1.00 93.25 68 VAL A N 1
ATOM 543 C CA . VAL A 1 68 ? -3.408 8.088 8.737 1.00 93.25 68 VAL A CA 1
ATOM 544 C C . VAL A 1 68 ? -3.914 8.503 10.115 1.00 93.25 68 VAL A C 1
ATOM 546 O O . VAL A 1 68 ? -4.946 8.001 10.542 1.00 93.25 68 VAL A O 1
ATOM 549 N N . ALA A 1 69 ? -3.272 9.476 10.768 1.00 92.75 69 ALA A N 1
ATOM 550 C CA . ALA A 1 69 ? -3.709 9.961 12.077 1.00 92.75 69 ALA A CA 1
ATOM 551 C C . ALA A 1 69 ? -5.147 10.520 12.066 1.00 92.75 69 ALA A C 1
ATOM 553 O O . ALA A 1 69 ? -5.901 10.307 13.013 1.00 92.75 69 ALA A O 1
ATOM 554 N N . GLU A 1 70 ? -5.556 11.214 11.002 1.00 92.12 70 GLU A N 1
ATOM 555 C CA . GLU A 1 70 ? -6.928 11.719 10.871 1.00 92.12 70 GLU A CA 1
ATOM 556 C C . GLU A 1 70 ? -7.946 10.611 10.573 1.00 92.12 70 GLU A C 1
ATOM 558 O O . GLU A 1 70 ? -9.047 10.627 11.128 1.00 92.12 70 GLU A O 1
ATOM 563 N N . ILE A 1 71 ? -7.583 9.618 9.756 1.00 92.62 71 ILE A N 1
ATOM 564 C CA . ILE A 1 71 ? -8.423 8.435 9.519 1.00 92.62 71 ILE A CA 1
ATOM 565 C C . ILE A 1 71 ? -8.637 7.684 10.832 1.00 92.62 71 ILE A C 1
ATOM 567 O O . ILE A 1 71 ? -9.766 7.332 11.146 1.00 92.62 71 ILE A O 1
ATOM 571 N N . GLU A 1 72 ? -7.589 7.491 11.629 1.00 92.50 72 GLU A N 1
ATOM 572 C CA . GLU A 1 72 ? -7.685 6.801 12.917 1.00 92.50 72 GLU A CA 1
ATOM 573 C C . GLU A 1 72 ? -8.638 7.486 13.897 1.00 92.50 72 GLU A C 1
ATOM 575 O O . GLU A 1 72 ? -9.351 6.804 14.630 1.00 92.50 72 GLU A O 1
ATOM 580 N N . LYS A 1 73 ? -8.658 8.823 13.912 1.00 92.88 73 LYS A N 1
ATOM 581 C CA . LYS A 1 73 ? -9.571 9.597 14.763 1.00 92.88 73 LYS A CA 1
ATOM 582 C C . LYS A 1 73 ? -11.017 9.502 14.288 1.00 92.88 73 LYS A C 1
ATOM 584 O O . LYS A 1 73 ? -11.918 9.382 15.110 1.00 92.88 73 LYS A O 1
ATOM 589 N N . ARG A 1 74 ? -11.249 9.598 12.975 1.00 93.31 74 ARG A N 1
ATOM 590 C CA . ARG A 1 74 ? -12.603 9.642 12.391 1.00 93.31 74 ARG A CA 1
ATOM 591 C C . ARG A 1 74 ? -13.224 8.259 12.205 1.00 93.31 74 ARG A C 1
ATOM 593 O O . ARG A 1 74 ? -14.443 8.139 12.220 1.00 93.31 74 ARG A O 1
ATOM 600 N N . TYR A 1 75 ? -12.396 7.234 12.030 1.00 93.12 75 TYR A N 1
ATOM 601 C CA . TYR A 1 75 ? -12.795 5.867 11.704 1.00 93.12 75 TYR A CA 1
ATOM 602 C C . TYR A 1 75 ? -12.077 4.845 12.609 1.00 93.12 75 TYR A C 1
ATOM 604 O O . TYR A 1 75 ? -11.322 4.006 12.112 1.00 93.12 75 TYR A O 1
ATOM 612 N N . PRO A 1 76 ? -12.308 4.868 13.936 1.00 91.06 76 PRO A N 1
ATOM 613 C CA . PRO A 1 76 ? -11.603 4.001 14.894 1.00 91.06 76 PRO A CA 1
ATOM 614 C C . PRO A 1 76 ? -11.838 2.491 14.672 1.00 91.06 76 PRO A C 1
ATOM 616 O O . PRO A 1 76 ? -11.002 1.653 15.038 1.00 91.06 76 PRO A O 1
ATOM 619 N N . ASP A 1 77 ? -12.947 2.139 14.019 1.00 92.00 77 ASP A N 1
ATOM 620 C CA . ASP A 1 77 ? -13.320 0.758 13.685 1.00 92.00 77 ASP A CA 1
ATOM 621 C C . ASP A 1 77 ? -12.707 0.245 12.373 1.00 92.00 77 ASP A C 1
ATOM 623 O O . ASP A 1 77 ? -12.999 -0.873 11.946 1.00 92.00 77 ASP A O 1
ATOM 627 N N . HIS A 1 78 ? -11.856 1.040 11.718 1.00 93.38 78 HIS A N 1
ATOM 628 C CA . HIS A 1 78 ? -11.156 0.625 10.506 1.00 93.38 78 HIS A CA 1
ATOM 629 C C . HIS A 1 78 ? -9.724 0.191 10.829 1.00 93.38 78 HIS A C 1
ATOM 631 O O . HIS A 1 78 ? -8.996 0.847 11.575 1.00 93.38 78 HIS A O 1
ATOM 637 N N . GLU A 1 79 ? -9.315 -0.935 10.255 1.00 95.62 79 GLU A N 1
ATOM 638 C CA . GLU A 1 79 ? -7.914 -1.308 10.144 1.00 95.62 79 GLU A CA 1
ATOM 639 C C . GLU A 1 79 ? -7.306 -0.589 8.944 1.00 95.62 79 GLU A C 1
ATOM 641 O O . GLU A 1 79 ? -7.895 -0.548 7.863 1.00 95.62 79 GLU A O 1
ATOM 646 N N . ILE A 1 80 ? -6.100 -0.062 9.116 1.00 96.44 80 ILE A N 1
ATOM 647 C CA . ILE A 1 80 ? -5.302 0.445 8.006 1.00 96.44 80 ILE A CA 1
ATOM 648 C C . ILE A 1 80 ? -4.205 -0.580 7.736 1.00 96.44 80 ILE A C 1
ATOM 650 O O . ILE A 1 80 ? -3.530 -1.030 8.659 1.00 96.44 80 ILE A O 1
ATOM 654 N N . VAL A 1 81 ? -4.019 -0.956 6.475 1.00 96.81 81 VAL A N 1
ATOM 655 C CA . VAL A 1 81 ? -2.850 -1.723 6.034 1.00 96.81 81 VAL A CA 1
ATOM 656 C C . VAL A 1 81 ? -2.027 -0.866 5.091 1.00 96.81 81 VAL A C 1
ATOM 658 O O . VAL A 1 81 ? -2.573 -0.162 4.241 1.00 96.81 81 VAL A O 1
ATOM 661 N N . VAL A 1 82 ? -0.709 -0.900 5.256 1.00 96.12 82 VAL A N 1
ATOM 662 C CA . VAL A 1 82 ? 0.213 -0.027 4.531 1.00 96.12 82 VAL A CA 1
ATOM 663 C C . VAL A 1 82 ? 1.151 -0.878 3.695 1.00 96.12 82 VAL A C 1
ATOM 665 O O . VAL A 1 82 ? 1.840 -1.756 4.209 1.00 96.12 82 VAL A O 1
ATOM 668 N N . SER A 1 83 ? 1.186 -0.605 2.397 1.00 93.94 83 SER A N 1
ATOM 669 C CA . SER A 1 83 ? 2.083 -1.281 1.465 1.00 93.94 83 SER A CA 1
ATOM 670 C C . SER A 1 83 ? 3.128 -0.334 0.903 1.00 93.94 83 SER A C 1
ATOM 672 O O . SER A 1 83 ? 2.800 0.802 0.558 1.00 93.94 83 SER A O 1
ATOM 674 N N . THR A 1 84 ? 4.358 -0.820 0.760 1.00 90.50 84 THR A N 1
ATOM 675 C CA . THR A 1 84 ? 5.469 -0.055 0.184 1.00 90.50 84 THR A CA 1
ATOM 676 C C . THR A 1 84 ? 6.259 -0.888 -0.818 1.00 90.50 84 THR A C 1
ATOM 678 O O . THR A 1 84 ? 6.252 -2.118 -0.774 1.00 90.50 84 THR A O 1
ATOM 681 N N . THR A 1 85 ? 6.967 -0.238 -1.737 1.00 85.81 85 THR A N 1
ATOM 682 C CA . THR A 1 85 ? 7.749 -0.953 -2.765 1.00 85.81 85 THR A CA 1
ATOM 683 C C . THR A 1 85 ? 9.235 -0.985 -2.420 1.00 85.81 85 THR A C 1
ATOM 685 O O . THR A 1 85 ? 9.907 -1.993 -2.663 1.00 85.81 85 THR A O 1
ATOM 688 N N . THR A 1 86 ? 9.736 0.105 -1.831 1.00 81.69 86 THR A N 1
ATOM 689 C CA . THR A 1 86 ? 11.145 0.293 -1.463 1.00 81.69 86 THR A CA 1
ATOM 690 C C . THR A 1 86 ? 11.438 -0.166 -0.034 1.00 81.69 86 THR A C 1
ATOM 692 O O . THR A 1 86 ? 10.596 -0.029 0.852 1.00 81.69 86 THR A O 1
ATOM 695 N N . ASP A 1 87 ? 12.656 -0.656 0.214 1.00 83.06 87 ASP A N 1
ATOM 696 C CA . ASP A 1 87 ? 13.115 -1.043 1.558 1.00 83.06 87 ASP A CA 1
ATOM 697 C C . ASP A 1 87 ? 13.114 0.134 2.543 1.00 83.06 87 ASP A C 1
ATOM 699 O O . ASP A 1 87 ? 12.783 -0.023 3.715 1.00 83.06 87 ASP A O 1
ATOM 703 N N . THR A 1 88 ? 13.510 1.323 2.080 1.00 81.19 88 THR A N 1
ATOM 704 C CA . THR A 1 88 ? 13.522 2.540 2.903 1.00 81.19 88 THR A CA 1
ATOM 705 C C . THR A 1 88 ? 12.104 2.996 3.227 1.00 81.19 88 THR A C 1
ATOM 707 O O . THR A 1 88 ? 11.835 3.383 4.363 1.00 81.19 88 THR A O 1
ATOM 710 N N . GLY A 1 89 ? 11.181 2.880 2.266 1.00 85.31 89 GLY A N 1
ATOM 711 C CA . GLY A 1 89 ? 9.750 3.055 2.497 1.00 85.31 89 GLY A CA 1
ATOM 712 C C . GLY A 1 89 ? 9.212 2.051 3.514 1.00 85.31 89 GLY A C 1
ATOM 713 O O . GLY A 1 89 ? 8.549 2.462 4.460 1.00 85.31 89 GLY A O 1
ATOM 714 N N . TYR A 1 90 ? 9.560 0.766 3.378 1.00 89.88 90 TYR A N 1
ATOM 715 C CA . TYR A 1 90 ? 9.121 -0.287 4.300 1.00 89.88 90 TYR A CA 1
ATOM 716 C C . TYR A 1 90 ? 9.606 -0.019 5.721 1.00 89.88 90 TYR A C 1
ATOM 718 O O . TYR A 1 90 ? 8.803 0.010 6.644 1.00 89.88 90 TYR A O 1
ATOM 726 N N . ALA A 1 91 ? 10.907 0.227 5.904 1.00 89.75 91 ALA A N 1
ATOM 727 C CA . ALA A 1 91 ? 11.482 0.490 7.220 1.00 89.75 91 ALA A CA 1
ATOM 728 C C . ALA A 1 91 ? 10.833 1.709 7.893 1.00 89.75 91 ALA A C 1
ATOM 730 O O . ALA A 1 91 ? 10.559 1.689 9.093 1.00 89.75 91 ALA A O 1
ATOM 731 N N . GLN A 1 92 ? 10.544 2.759 7.120 1.00 92.25 92 GLN A N 1
ATOM 732 C CA . GLN A 1 92 ? 9.852 3.932 7.640 1.00 92.25 92 GLN A CA 1
ATOM 733 C C . GLN A 1 92 ? 8.383 3.642 7.969 1.00 92.25 92 GLN A C 1
ATOM 735 O O . GLN A 1 92 ? 7.897 4.075 9.013 1.00 92.25 92 GLN A O 1
ATOM 740 N N . ALA A 1 93 ? 7.675 2.905 7.113 1.00 93.44 93 ALA A N 1
ATOM 741 C CA . ALA A 1 93 ? 6.285 2.531 7.344 1.00 93.44 93 ALA A CA 1
ATOM 742 C C . ALA A 1 93 ? 6.159 1.612 8.562 1.00 93.44 93 ALA A C 1
ATOM 744 O O . ALA A 1 93 ? 5.279 1.821 9.389 1.00 93.44 93 ALA A O 1
ATOM 745 N N . ASP A 1 94 ? 7.066 0.653 8.726 1.00 94.19 94 ASP A N 1
ATOM 746 C CA . ASP A 1 94 ? 7.109 -0.248 9.876 1.00 94.19 94 ASP A CA 1
ATOM 747 C C . ASP A 1 94 ? 7.394 0.520 11.173 1.00 94.19 94 ASP A C 1
ATOM 749 O O . ASP A 1 94 ? 6.675 0.374 12.161 1.00 94.19 94 ASP A O 1
ATOM 753 N N . LYS A 1 95 ? 8.345 1.463 11.141 1.00 94.19 95 LYS A N 1
ATOM 754 C CA . LYS A 1 95 ? 8.624 2.359 12.270 1.00 94.19 95 LYS A CA 1
ATOM 755 C C . LYS A 1 95 ? 7.413 3.211 12.669 1.00 94.19 95 LYS A C 1
ATOM 757 O O . LYS A 1 95 ? 7.181 3.415 13.859 1.00 94.19 95 LYS A O 1
ATOM 762 N N . LEU A 1 96 ? 6.677 3.755 11.699 1.00 94.31 96 LEU A N 1
ATOM 763 C CA . LEU A 1 96 ? 5.553 4.662 11.959 1.00 94.31 96 LEU A CA 1
ATOM 764 C C . LEU A 1 96 ? 4.252 3.928 12.293 1.00 94.31 96 LEU A C 1
ATOM 766 O O . LEU A 1 96 ? 3.507 4.365 13.167 1.00 94.31 96 LEU A O 1
ATOM 770 N N . PHE A 1 97 ? 3.970 2.837 11.589 1.00 95.25 97 PHE A N 1
ATOM 771 C CA . PHE A 1 97 ? 2.666 2.178 11.569 1.00 95.25 97 PHE A CA 1
ATOM 772 C C . PHE A 1 97 ? 2.730 0.717 12.014 1.00 95.25 97 PHE A C 1
ATOM 774 O O . PHE A 1 97 ? 1.739 0.214 12.538 1.00 95.25 97 PHE A O 1
ATOM 781 N N . GLY A 1 98 ? 3.876 0.043 11.882 1.00 92.38 98 GLY A N 1
ATOM 782 C CA . GLY A 1 98 ? 4.040 -1.400 12.106 1.00 92.38 98 GLY A CA 1
ATOM 783 C C . GLY A 1 98 ? 3.671 -1.884 13.509 1.00 92.38 98 GLY A C 1
ATOM 784 O O . GLY A 1 98 ? 3.261 -3.033 13.679 1.00 92.38 98 GLY A O 1
ATOM 785 N N . ARG A 1 99 ? 3.687 -1.008 14.526 1.00 92.12 99 ARG A N 1
ATOM 786 C CA . ARG A 1 99 ? 3.177 -1.347 15.868 1.00 92.12 99 ARG A CA 1
ATOM 787 C C . ARG A 1 99 ? 1.673 -1.636 15.852 1.00 92.12 99 ARG A C 1
ATOM 789 O O . ARG A 1 99 ? 1.233 -2.634 16.416 1.00 92.12 99 ARG A O 1
ATOM 796 N N . LYS A 1 100 ? 0.883 -0.799 15.180 1.00 92.12 100 LYS A N 1
ATOM 797 C CA . LYS A 1 100 ? -0.588 -0.862 15.201 1.00 92.12 100 LYS A CA 1
ATOM 798 C C . LYS A 1 100 ? -1.167 -1.568 13.979 1.00 92.12 100 LYS A C 1
ATOM 800 O O . LYS A 1 100 ? -2.087 -2.364 14.099 1.00 92.12 100 LYS A O 1
ATOM 805 N N . TRP A 1 101 ? -0.558 -1.341 12.827 1.00 94.81 101 TRP A N 1
ATOM 806 C CA . TRP A 1 101 ? -1.055 -1.726 11.516 1.00 94.81 101 TRP A CA 1
ATOM 807 C C . TRP A 1 101 ? -0.182 -2.780 10.861 1.00 94.81 101 TRP A C 1
ATOM 809 O O . TRP A 1 101 ? 0.939 -3.041 11.306 1.00 94.81 101 TRP A O 1
ATOM 819 N N . THR A 1 102 ? -0.721 -3.418 9.828 1.00 95.12 102 THR A N 1
ATOM 820 C CA . THR A 1 102 ? 0.048 -4.335 8.987 1.00 95.12 102 THR A CA 1
ATOM 821 C C . THR A 1 102 ? 0.840 -3.517 7.978 1.00 95.12 102 THR A C 1
ATOM 823 O O . THR A 1 102 ? 0.252 -2.753 7.213 1.00 95.12 102 THR A O 1
ATOM 826 N N . VAL A 1 103 ? 2.159 -3.702 7.957 1.00 95.06 103 VAL A N 1
ATOM 827 C CA . VAL A 1 103 ? 3.053 -3.134 6.944 1.00 95.06 103 VAL A CA 1
ATOM 828 C C . VAL A 1 103 ? 3.608 -4.275 6.099 1.00 95.06 103 VAL A C 1
ATOM 830 O O . VAL A 1 103 ? 4.039 -5.296 6.633 1.00 95.06 103 VAL A O 1
ATOM 833 N N . PHE A 1 104 ? 3.544 -4.143 4.777 1.00 93.81 104 PHE A N 1
ATOM 834 C CA . PHE A 1 104 ? 3.961 -5.199 3.856 1.00 93.81 104 PHE A CA 1
ATOM 835 C C . PHE A 1 104 ? 4.552 -4.638 2.560 1.00 93.81 104 PHE A C 1
ATOM 837 O O . PHE A 1 104 ? 4.303 -3.496 2.181 1.00 93.81 104 PHE A O 1
ATOM 844 N N . TYR A 1 105 ? 5.331 -5.448 1.848 1.00 91.31 105 TYR A N 1
ATOM 845 C CA . TYR A 1 105 ? 5.755 -5.091 0.498 1.00 91.31 105 TYR A CA 1
ATOM 846 C C . TYR A 1 105 ? 4.599 -5.211 -0.488 1.00 91.31 105 TYR A C 1
ATOM 848 O O . TYR A 1 105 ? 3.892 -6.220 -0.491 1.00 91.31 105 TYR A O 1
ATOM 856 N N . PHE A 1 106 ? 4.446 -4.215 -1.359 1.00 91.06 106 PHE A N 1
ATOM 857 C CA . PHE A 1 106 ? 3.434 -4.244 -2.405 1.00 91.06 106 PHE A CA 1
ATOM 858 C C . PHE A 1 106 ? 3.587 -5.514 -3.268 1.00 91.06 106 PHE A C 1
ATOM 860 O O . PHE A 1 106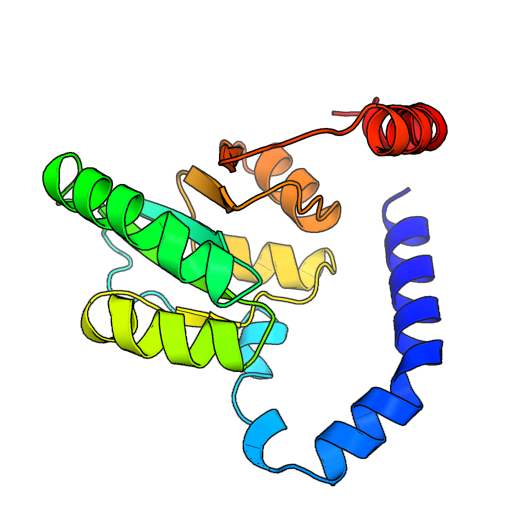 ? 4.713 -5.852 -3.665 1.00 91.06 106 PHE A O 1
ATOM 867 N N . PRO A 1 107 ? 2.490 -6.249 -3.530 1.00 90.44 107 PRO A N 1
ATOM 868 C CA . PRO A 1 107 ? 2.530 -7.436 -4.367 1.00 90.44 107 PRO A CA 1
ATOM 869 C C . PRO A 1 107 ? 2.940 -7.076 -5.793 1.00 90.44 107 PRO A C 1
ATOM 871 O O . PRO A 1 107 ? 2.670 -5.976 -6.262 1.00 90.44 107 PRO A O 1
ATOM 874 N N . PHE A 1 108 ? 3.562 -8.000 -6.520 1.00 87.12 108 PHE A N 1
ATOM 875 C CA . PHE A 1 108 ? 3.778 -7.773 -7.947 1.00 87.12 108 PHE A CA 1
ATOM 876 C C . PHE A 1 108 ? 2.435 -7.556 -8.644 1.00 87.12 108 PHE A C 1
ATOM 878 O O . PHE A 1 108 ? 1.489 -8.299 -8.369 1.00 87.12 108 PHE A O 1
ATOM 885 N N . ASP A 1 109 ? 2.371 -6.575 -9.552 1.00 85.00 109 ASP A N 1
ATOM 886 C CA . ASP A 1 109 ? 1.154 -6.199 -10.288 1.00 85.00 109 ASP A CA 1
ATOM 887 C C . ASP A 1 109 ? 0.806 -7.215 -11.382 1.00 85.00 109 ASP A C 1
ATOM 889 O O . ASP A 1 109 ? 0.652 -6.918 -12.562 1.00 85.00 109 ASP A O 1
ATOM 893 N N . VAL A 1 110 ? 0.714 -8.468 -10.966 1.00 87.88 110 VAL A N 1
ATOM 894 C CA . VAL A 1 110 ? 0.329 -9.617 -11.756 1.00 87.88 110 VAL A CA 1
ATOM 895 C C . VAL A 1 110 ? -1.062 -10.012 -11.302 1.00 87.88 110 VAL A C 1
ATOM 897 O O . VAL A 1 110 ? -1.328 -10.168 -10.109 1.00 87.88 110 VAL A O 1
ATOM 900 N N . SER A 1 111 ? -1.958 -10.196 -12.262 1.00 85.94 111 SER A N 1
ATOM 901 C CA . SER A 1 111 ? -3.390 -10.350 -12.010 1.00 85.94 111 SER A CA 1
ATOM 902 C C . SER A 1 111 ? -3.776 -11.356 -10.912 1.00 85.94 111 SER A C 1
ATOM 904 O O . SER A 1 111 ? -4.632 -11.047 -10.086 1.00 85.94 111 SER A O 1
ATOM 906 N N . TRP A 1 112 ? -3.155 -12.540 -10.850 1.00 90.50 112 TRP A N 1
ATOM 907 C CA . TRP A 1 112 ? -3.460 -13.536 -9.809 1.00 90.50 112 TRP A CA 1
ATOM 908 C C . TRP A 1 112 ? -2.849 -13.204 -8.443 1.00 90.50 112 TRP A C 1
ATOM 910 O O . TRP A 1 112 ? -3.437 -13.533 -7.415 1.00 90.50 112 TRP A O 1
ATOM 920 N N . ILE A 1 113 ? -1.694 -12.537 -8.418 1.00 92.00 113 ILE A N 1
ATOM 921 C CA . ILE A 1 113 ? -1.015 -12.114 -7.187 1.00 92.00 113 ILE A CA 1
ATOM 922 C C . ILE A 1 113 ? -1.811 -10.999 -6.518 1.00 92.00 113 ILE A C 1
ATOM 924 O O . ILE A 1 113 ? -2.121 -11.078 -5.331 1.00 92.00 113 ILE A O 1
ATOM 928 N N . ILE A 1 114 ? -2.186 -9.992 -7.302 1.00 92.25 114 ILE A N 1
ATOM 929 C CA . ILE A 1 114 ? -3.026 -8.891 -6.847 1.00 92.25 114 ILE A CA 1
ATOM 930 C C . ILE A 1 114 ? -4.378 -9.421 -6.398 1.00 92.25 114 ILE A C 1
ATOM 932 O O . ILE A 1 114 ? -4.816 -9.089 -5.303 1.00 92.25 114 ILE A O 1
ATOM 936 N N . ARG A 1 115 ? -5.014 -10.305 -7.178 1.00 94.19 115 ARG A N 1
ATOM 937 C CA . ARG A 1 115 ? -6.282 -10.914 -6.769 1.00 94.19 115 ARG A CA 1
ATOM 938 C C . ARG A 1 115 ? -6.165 -11.617 -5.417 1.00 94.19 115 ARG A C 1
ATOM 940 O O . ARG A 1 115 ? -6.972 -11.350 -4.538 1.00 94.19 115 ARG A O 1
ATOM 947 N N . LYS A 1 116 ? -5.121 -12.426 -5.225 1.00 95.38 116 LYS A N 1
ATOM 948 C CA . LYS A 1 116 ? -4.840 -13.090 -3.947 1.00 95.38 116 LYS A CA 1
ATOM 949 C C . LYS A 1 116 ? -4.628 -12.096 -2.801 1.00 95.38 116 LYS A C 1
ATOM 951 O O . LYS A 1 116 ? -5.071 -12.360 -1.689 1.00 95.38 116 LYS A O 1
ATOM 956 N N . ALA A 1 117 ? -3.957 -10.973 -3.053 1.00 95.75 117 ALA A N 1
ATOM 957 C CA . ALA A 1 117 ? -3.784 -9.925 -2.052 1.00 95.75 117 ALA A CA 1
ATOM 958 C C . ALA A 1 117 ? -5.123 -9.265 -1.688 1.00 95.75 117 ALA A C 1
ATOM 960 O O . ALA A 1 117 ? -5.420 -9.125 -0.506 1.00 95.75 117 ALA A O 1
ATOM 961 N N . PHE A 1 118 ? -5.961 -8.935 -2.676 1.00 96.44 118 PHE A N 1
ATOM 962 C CA . PHE A 1 118 ? -7.310 -8.406 -2.451 1.00 96.44 118 PHE A CA 1
ATOM 963 C C . PHE A 1 118 ? -8.201 -9.388 -1.689 1.00 96.44 118 PHE A C 1
ATOM 965 O O . PHE A 1 118 ? -8.873 -8.965 -0.760 1.00 96.44 118 PHE A O 1
ATOM 972 N N . ASP A 1 119 ? -8.164 -10.680 -2.021 1.00 95.12 119 ASP A N 1
ATOM 973 C CA . ASP A 1 119 ? -8.957 -11.710 -1.334 1.00 95.12 119 ASP A CA 1
ATOM 974 C C . ASP A 1 119 ? -8.520 -11.903 0.133 1.00 95.12 119 ASP A C 1
ATOM 976 O O . ASP A 1 119 ? -9.285 -12.396 0.949 1.00 95.12 119 ASP A O 1
ATOM 980 N N . ARG A 1 120 ? -7.283 -11.537 0.489 1.00 94.81 120 ARG A N 1
ATOM 981 C CA . ARG A 1 120 ? -6.758 -11.656 1.864 1.00 94.81 120 ARG A CA 1
ATOM 982 C C . ARG A 1 120 ? -6.888 -10.384 2.682 1.00 94.81 120 ARG A C 1
ATOM 984 O O . ARG A 1 120 ? -6.984 -10.440 3.904 1.00 94.81 120 ARG A O 1
ATOM 991 N N . ILE A 1 121 ? -6.793 -9.240 2.017 1.00 95.81 121 ILE A N 1
ATOM 992 C CA . ILE A 1 121 ? -6.898 -7.931 2.654 1.00 95.81 121 ILE A CA 1
ATOM 993 C C . ILE A 1 121 ? -8.371 -7.524 2.7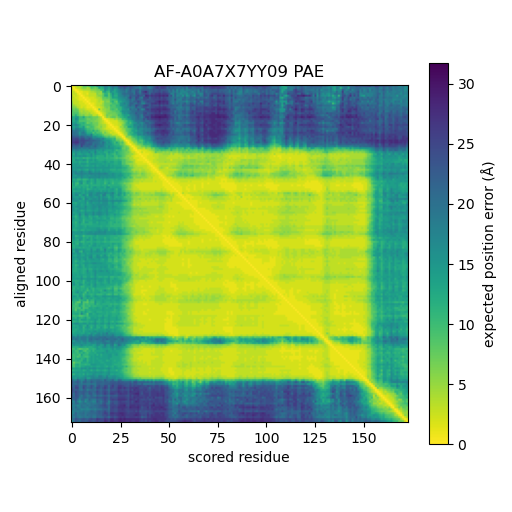63 1.00 95.81 121 ILE A C 1
ATOM 995 O O . ILE A 1 121 ? -8.762 -6.910 3.750 1.00 95.81 121 ILE A O 1
ATOM 999 N N . GLU A 1 122 ? -9.190 -7.878 1.775 1.00 95.69 122 GLU A N 1
ATOM 1000 C CA . GLU A 1 122 ? -10.592 -7.469 1.663 1.00 95.69 122 GLU A CA 1
ATOM 1001 C C . GLU A 1 122 ? -10.764 -5.954 1.904 1.00 95.69 122 GLU A C 1
ATOM 1003 O O . GLU A 1 122 ? -11.465 -5.527 2.828 1.00 95.69 122 GLU A O 1
ATOM 1008 N N . PRO A 1 123 ? -10.059 -5.103 1.129 1.00 96.69 123 PRO A N 1
ATOM 1009 C CA . PRO A 1 123 ? -10.102 -3.664 1.339 1.00 96.69 123 PRO A CA 1
ATOM 1010 C C . PRO A 1 123 ? -11.496 -3.113 1.019 1.00 96.69 123 PRO A C 1
ATOM 1012 O O . PRO A 1 123 ? -12.058 -3.384 -0.038 1.00 96.69 123 PRO A O 1
ATOM 1015 N N . SER A 1 124 ? -12.025 -2.267 1.901 1.00 96.00 124 SER A N 1
ATOM 1016 C CA . SER A 1 124 ? -13.212 -1.448 1.629 1.00 96.00 124 SER A CA 1
ATOM 1017 C C . SER A 1 124 ? -12.877 -0.130 0.924 1.00 96.00 124 SER A C 1
ATOM 1019 O O . SER A 1 124 ? -13.768 0.520 0.388 1.00 96.00 124 SER A O 1
ATOM 1021 N N . LEU A 1 125 ? -11.605 0.279 0.944 1.00 95.81 125 LEU A N 1
ATOM 1022 C CA . LEU A 1 125 ? -11.091 1.481 0.289 1.00 95.81 125 LEU A CA 1
ATOM 1023 C C . LEU A 1 125 ? -9.596 1.313 0.011 1.00 95.81 125 LEU A C 1
ATOM 1025 O O . LEU A 1 125 ? -8.849 0.882 0.890 1.00 95.81 125 LEU A O 1
ATOM 1029 N N . CYS A 1 126 ? -9.155 1.706 -1.181 1.00 96.19 126 CYS A N 1
ATOM 1030 C CA . CYS A 1 126 ? -7.745 1.781 -1.538 1.00 96.19 126 CYS A CA 1
ATOM 1031 C C . CYS A 1 126 ? -7.308 3.244 -1.672 1.00 96.19 126 CYS A C 1
ATOM 1033 O O . CYS A 1 126 ? -7.942 4.030 -2.374 1.00 96.19 126 CYS A O 1
ATOM 1035 N N . LEU A 1 127 ? -6.207 3.600 -1.020 1.00 93.31 127 LEU A N 1
ATOM 1036 C CA . LEU A 1 127 ? -5.582 4.915 -1.061 1.00 93.31 127 LEU A CA 1
ATOM 1037 C C . LEU A 1 127 ? -4.209 4.780 -1.720 1.00 93.31 127 LEU A C 1
ATOM 1039 O O . LEU A 1 127 ? -3.361 4.049 -1.215 1.00 93.31 127 LEU A O 1
ATOM 1043 N N . LEU A 1 128 ? -3.979 5.479 -2.826 1.00 90.69 128 LEU A N 1
ATOM 1044 C CA . LEU A 1 128 ? -2.696 5.492 -3.529 1.00 90.69 128 LEU A CA 1
ATOM 1045 C C . LEU A 1 128 ? -2.025 6.846 -3.305 1.00 90.69 128 LEU A C 1
ATOM 1047 O O . LEU A 1 128 ? -2.602 7.872 -3.657 1.00 90.69 128 LEU A O 1
ATOM 1051 N N . MET A 1 129 ? -0.840 6.867 -2.700 1.00 86.19 129 MET A N 1
ATOM 1052 C CA . MET A 1 129 ? -0.020 8.074 -2.624 1.00 86.19 129 MET A CA 1
ATOM 1053 C C . MET A 1 129 ? 0.641 8.314 -3.986 1.00 86.19 129 MET A C 1
ATOM 1055 O O . MET A 1 129 ? 1.287 7.424 -4.523 1.00 86.19 129 MET A O 1
ATOM 1059 N N . GLU A 1 130 ? 0.464 9.519 -4.532 1.00 74.75 130 GLU A N 1
ATOM 1060 C CA . GLU A 1 130 ? 0.919 9.923 -5.869 1.00 74.75 130 GLU A CA 1
ATOM 1061 C C . GLU A 1 130 ? 0.323 9.106 -7.035 1.00 74.75 130 GLU A C 1
ATOM 1063 O O . GLU A 1 130 ? -0.606 8.312 -6.885 1.00 74.75 130 GLU A O 1
ATOM 1068 N N . LEU A 1 131 ? 0.794 9.380 -8.259 1.00 63.06 131 LEU A N 1
ATOM 1069 C CA . LEU A 1 131 ? 0.246 8.839 -9.506 1.00 63.06 131 LEU A CA 1
ATOM 1070 C C . LEU A 1 131 ? 0.883 7.496 -9.882 1.00 63.06 131 LEU A C 1
ATOM 1072 O O . LEU A 1 131 ? 1.486 7.327 -10.941 1.00 63.06 131 LEU A O 1
ATOM 1076 N N . GLU A 1 132 ? 0.718 6.536 -8.985 1.00 66.62 132 GLU A N 1
ATOM 1077 C CA . GLU A 1 132 ? 1.158 5.152 -9.127 1.00 66.62 132 GLU A CA 1
ATOM 1078 C C . GLU A 1 132 ? 0.048 4.321 -9.789 1.00 66.62 132 GLU A C 1
ATOM 1080 O O . GLU A 1 132 ? -0.838 3.763 -9.139 1.00 66.62 132 GLU A O 1
ATOM 1085 N N . VAL A 1 133 ? 0.047 4.290 -11.126 1.00 67.38 133 VAL A N 1
ATOM 1086 C CA . VAL A 1 133 ? -0.955 3.552 -11.909 1.00 67.38 133 VAL A CA 1
ATOM 1087 C C . VAL A 1 133 ? -0.511 2.099 -12.075 1.00 67.38 133 VAL A C 1
ATOM 1089 O O . VAL A 1 133 ? 0.297 1.794 -12.950 1.00 67.38 133 VAL A O 1
ATOM 1092 N N . TRP A 1 134 ? -1.089 1.208 -11.270 1.00 82.06 134 TRP A N 1
ATOM 1093 C CA . TRP A 1 134 ? -0.911 -0.247 -11.346 1.00 82.06 134 TRP A CA 1
ATOM 1094 C C . TRP A 1 134 ? -2.123 -0.891 -12.047 1.00 82.06 134 TRP A C 1
ATOM 1096 O O . TRP A 1 134 ? -3.202 -0.973 -11.450 1.00 82.06 134 TRP A O 1
ATOM 1106 N N . PRO A 1 135 ? -2.018 -1.289 -13.330 1.00 81.31 135 PRO A N 1
ATOM 1107 C CA . PRO A 1 135 ? -3.168 -1.729 -14.116 1.00 81.31 135 PRO A CA 1
ATOM 1108 C C . PRO A 1 135 ? -3.919 -2.922 -13.520 1.00 81.31 135 PRO A C 1
ATOM 1110 O O . PRO A 1 135 ? -5.151 -2.907 -13.495 1.00 81.31 135 PRO A O 1
ATOM 1113 N N . ASN A 1 136 ? -3.214 -3.956 -13.044 1.00 85.25 136 ASN A N 1
ATOM 1114 C CA . ASN A 1 136 ? -3.872 -5.146 -12.503 1.00 85.25 136 ASN A CA 1
ATOM 1115 C C . ASN A 1 136 ? -4.511 -4.854 -11.136 1.00 85.25 136 ASN A C 1
ATOM 1117 O O . ASN A 1 136 ? -5.609 -5.350 -10.866 1.00 85.25 136 ASN A O 1
ATOM 1121 N N . PHE A 1 137 ? -3.892 -4.009 -10.311 1.00 90.88 137 PHE A N 1
ATOM 1122 C CA . PHE A 1 137 ? -4.470 -3.455 -9.085 1.00 90.88 137 PHE A CA 1
ATOM 1123 C C . PHE A 1 137 ? -5.772 -2.702 -9.353 1.00 90.88 137 PHE A C 1
ATOM 1125 O O . PHE A 1 137 ? -6.806 -3.064 -8.795 1.00 90.88 137 PHE A O 1
ATOM 1132 N N . LEU A 1 138 ? -5.755 -1.712 -10.250 1.00 89.62 138 LEU A N 1
ATOM 1133 C CA . LEU A 1 138 ? -6.937 -0.909 -10.579 1.00 89.62 138 LEU A CA 1
ATOM 1134 C C . LEU A 1 138 ? -8.045 -1.762 -11.198 1.00 89.62 138 LEU A C 1
ATOM 1136 O O . LEU A 1 138 ? -9.207 -1.633 -10.819 1.00 89.62 138 LEU A O 1
ATOM 1140 N N . PHE A 1 139 ? -7.692 -2.685 -12.096 1.00 88.88 139 PHE A N 1
ATOM 1141 C CA . PHE A 1 139 ? -8.648 -3.622 -12.679 1.00 88.88 139 PHE A CA 1
ATOM 1142 C C . PHE A 1 139 ? -9.291 -4.516 -11.612 1.00 88.88 139 PHE A C 1
ATOM 1144 O O . PHE A 1 139 ? -10.501 -4.744 -11.636 1.00 88.88 139 PHE A O 1
ATOM 1151 N N . THR A 1 140 ? -8.495 -5.028 -10.670 1.00 93.31 140 THR A N 1
ATOM 1152 C CA . THR A 1 140 ? -8.992 -5.885 -9.586 1.00 93.31 140 THR A CA 1
ATOM 1153 C C . THR A 1 140 ? -9.883 -5.099 -8.632 1.00 93.31 140 THR A C 1
ATOM 1155 O O . THR A 1 140 ? -10.981 -5.564 -8.331 1.00 93.31 140 THR A O 1
ATOM 1158 N N . ALA A 1 141 ? -9.472 -3.894 -8.232 1.00 94.12 141 ALA A N 1
ATOM 1159 C CA . ALA A 1 141 ? -10.274 -2.997 -7.407 1.00 94.12 141 ALA A CA 1
ATOM 1160 C C . ALA A 1 141 ? -11.618 -2.675 -8.077 1.00 94.12 141 ALA A C 1
ATOM 1162 O O . ALA A 1 141 ? -12.668 -2.876 -7.472 1.00 94.12 141 ALA A O 1
ATOM 1163 N N . HIS A 1 142 ? -11.600 -2.291 -9.357 1.00 93.06 142 HIS A N 1
ATOM 1164 C CA . HIS A 1 142 ? -12.808 -2.020 -10.136 1.00 93.06 142 HIS A CA 1
ATOM 1165 C C . HIS A 1 142 ? -13.732 -3.244 -10.209 1.00 93.06 142 HIS A C 1
ATOM 1167 O O . HIS A 1 142 ? -14.926 -3.151 -9.923 1.00 93.06 142 HIS A O 1
ATOM 1173 N N . ARG A 1 143 ? -13.182 -4.425 -10.525 1.00 94.00 143 ARG A N 1
ATOM 1174 C CA . ARG A 1 143 ? -13.952 -5.676 -10.600 1.00 94.00 143 ARG A CA 1
ATOM 1175 C C . ARG A 1 143 ? -14.590 -6.050 -9.260 1.00 94.00 143 ARG A C 1
ATOM 1177 O O . ARG A 1 143 ? -15.701 -6.573 -9.252 1.00 94.00 143 ARG A O 1
ATOM 1184 N N . LEU A 1 144 ? -13.894 -5.805 -8.153 1.00 95.44 144 LEU A N 1
ATOM 1185 C CA . LEU A 1 144 ? -14.382 -6.058 -6.796 1.00 95.44 144 LEU A CA 1
ATOM 1186 C C . LEU A 1 144 ? -15.209 -4.891 -6.230 1.00 95.44 144 LEU A C 1
ATOM 1188 O O . LEU A 1 144 ? -15.648 -4.967 -5.087 1.00 95.44 144 LEU A O 1
ATOM 1192 N N . ARG A 1 145 ? -15.453 -3.834 -7.021 1.00 96.06 145 ARG A N 1
ATOM 1193 C CA . ARG A 1 145 ? -16.162 -2.607 -6.617 1.00 96.06 145 ARG A CA 1
ATOM 1194 C C . ARG A 1 145 ? -15.546 -1.925 -5.390 1.00 96.06 145 ARG A C 1
ATOM 1196 O O . ARG A 1 145 ? -16.249 -1.297 -4.604 1.00 96.06 145 ARG A O 1
ATOM 1203 N N . VAL A 1 146 ? -14.229 -2.035 -5.242 1.00 96.75 146 VAL A N 1
ATOM 1204 C CA . VAL A 1 146 ? -13.469 -1.344 -4.201 1.00 96.75 146 VAL A CA 1
ATOM 1205 C C . VAL A 1 146 ? -13.107 0.051 -4.716 1.00 96.75 146 VAL A C 1
ATOM 1207 O O . VAL A 1 146 ? -12.439 0.155 -5.749 1.00 96.75 146 VAL A O 1
ATOM 1210 N N . PRO A 1 147 ? -13.525 1.132 -4.034 1.00 94.62 147 PRO A N 1
ATOM 1211 C CA . PRO A 1 147 ? -13.163 2.484 -4.430 1.00 94.62 147 PRO A CA 1
ATOM 1212 C C . PRO A 1 147 ? -11.654 2.705 -4.289 1.00 94.62 147 PRO A C 1
ATOM 1214 O O . PRO A 1 147 ? -11.036 2.279 -3.311 1.00 94.62 147 PRO A O 1
ATOM 1217 N N . VAL A 1 148 ? -11.073 3.407 -5.261 1.00 93.62 148 VAL A N 1
ATOM 1218 C CA . VAL A 1 148 ? -9.659 3.796 -5.264 1.00 93.62 148 VAL A CA 1
ATOM 1219 C C . VAL A 1 148 ? -9.569 5.316 -5.275 1.00 93.62 148 VAL A C 1
ATOM 1221 O O . VAL A 1 148 ? -10.168 5.967 -6.129 1.00 93.62 148 VAL A O 1
ATOM 1224 N N . VAL A 1 149 ? -8.806 5.881 -4.344 1.00 91.06 149 VAL A N 1
ATOM 1225 C CA . VAL A 1 149 ? -8.554 7.320 -4.244 1.00 91.06 149 VAL A CA 1
ATOM 1226 C C . VAL A 1 149 ? -7.063 7.571 -4.398 1.00 91.06 149 VAL A C 1
ATOM 1228 O O . VAL A 1 149 ? -6.250 7.004 -3.671 1.00 91.06 149 VAL A O 1
ATOM 1231 N N . VAL A 1 150 ? -6.713 8.447 -5.336 1.00 86.50 150 VAL A N 1
ATOM 1232 C CA . VAL A 1 150 ? -5.339 8.916 -5.528 1.00 86.50 150 VAL A CA 1
ATOM 1233 C C . VAL A 1 150 ? -5.131 10.187 -4.712 1.00 86.50 150 VAL A C 1
ATOM 1235 O O . VAL A 1 150 ? -5.864 11.165 -4.856 1.00 86.50 150 VAL A O 1
ATOM 1238 N N . LEU A 1 151 ? -4.125 10.168 -3.852 1.00 82.56 151 LEU A N 1
ATOM 1239 C CA . LEU A 1 151 ? -3.764 11.234 -2.932 1.00 82.56 151 LEU A CA 1
ATOM 1240 C C . LEU A 1 151 ? -2.540 11.970 -3.467 1.00 82.56 151 LEU A C 1
ATOM 1242 O O . LEU A 1 151 ? -1.615 11.353 -3.984 1.00 82.56 151 LEU A O 1
ATOM 1246 N N . ASN A 1 152 ? -2.513 13.294 -3.323 1.00 71.44 152 ASN A N 1
ATOM 1247 C CA . ASN A 1 152 ? -1.395 14.129 -3.779 1.00 71.44 152 ASN A CA 1
ATOM 1248 C C . ASN A 1 152 ? -1.050 13.965 -5.281 1.00 71.44 152 ASN A C 1
ATOM 1250 O O . ASN A 1 152 ? 0.103 14.086 -5.692 1.00 71.44 152 ASN A O 1
ATOM 1254 N N . GLY A 1 153 ? -2.051 13.672 -6.120 1.00 56.22 153 GLY A N 1
ATOM 1255 C CA . GLY A 1 153 ? -1.864 13.492 -7.557 1.00 56.22 153 GLY A CA 1
ATOM 1256 C C . GLY A 1 153 ? -1.481 14.799 -8.251 1.00 56.22 153 GLY A C 1
ATOM 1257 O O . GLY A 1 153 ? -2.349 15.585 -8.621 1.00 56.22 153 GLY A O 1
ATOM 1258 N N . ARG A 1 154 ? -0.183 15.032 -8.469 1.00 50.88 154 ARG A N 1
ATOM 1259 C CA . ARG A 1 154 ? 0.302 16.132 -9.310 1.00 50.88 154 ARG A CA 1
ATOM 1260 C C . ARG A 1 154 ? 0.572 15.610 -10.721 1.00 50.88 154 ARG A C 1
ATOM 1262 O O . ARG A 1 154 ? 1.598 14.988 -10.979 1.00 50.88 154 ARG A O 1
ATOM 1269 N N . ILE A 1 155 ? -0.339 15.872 -11.657 1.00 43.81 155 ILE A N 1
ATOM 1270 C CA . ILE A 1 155 ? -0.079 15.658 -13.088 1.00 43.81 155 ILE A CA 1
ATOM 1271 C C . ILE A 1 155 ? 0.653 16.888 -13.625 1.00 43.81 155 ILE A C 1
ATOM 1273 O O . ILE A 1 155 ? 0.115 17.989 -13.596 1.00 43.81 155 ILE A O 1
ATOM 1277 N N . SER A 1 156 ? 1.875 16.710 -14.129 1.00 46.81 156 SER A N 1
ATOM 1278 C CA . SER A 1 156 ? 2.525 17.726 -14.964 1.00 46.81 156 SER A CA 1
ATOM 1279 C C . SER A 1 156 ? 2.049 17.605 -16.419 1.00 46.81 156 SER A C 1
ATOM 1281 O O . SER A 1 156 ? 1.791 16.497 -16.901 1.00 46.81 156 SER A O 1
ATOM 1283 N N . ASP A 1 157 ? 1.983 18.720 -17.154 1.00 49.88 157 ASP A N 1
ATOM 1284 C CA . ASP A 1 157 ? 1.486 18.764 -18.545 1.00 49.88 157 ASP A CA 1
ATOM 1285 C C . ASP A 1 157 ? 2.238 17.811 -19.500 1.00 49.88 157 ASP A C 1
ATOM 1287 O O . ASP A 1 157 ? 1.673 17.232 -20.438 1.00 49.88 157 ASP A O 1
ATOM 1291 N N . ARG A 1 158 ? 3.527 17.566 -19.225 1.00 48.97 158 ARG A N 1
ATOM 1292 C CA . ARG A 1 158 ? 4.356 16.604 -19.973 1.00 48.97 158 ARG A CA 1
ATOM 1293 C C . ARG A 1 158 ? 3.925 15.155 -19.734 1.00 48.97 158 ARG A C 1
ATOM 1295 O O . ARG A 1 158 ? 3.847 14.380 -20.691 1.00 48.97 158 ARG A O 1
ATOM 1302 N N . SER A 1 159 ? 3.611 14.791 -18.491 1.00 46.44 159 SER A N 1
ATOM 1303 C CA . SER A 1 159 ? 3.105 13.456 -18.150 1.00 46.44 159 SER A CA 1
ATOM 1304 C C . SER A 1 159 ? 1.688 13.251 -18.681 1.00 46.44 159 SER A C 1
ATOM 1306 O O . SER A 1 159 ? 1.406 12.189 -19.235 1.00 46.44 159 SER A O 1
ATOM 1308 N N . PHE A 1 160 ? 0.831 14.279 -18.638 1.00 52.84 160 PHE A N 1
ATOM 1309 C CA . PHE A 1 160 ? -0.514 14.241 -19.225 1.00 52.84 160 PHE A CA 1
ATOM 1310 C C . PHE A 1 160 ? -0.484 13.864 -20.710 1.00 52.84 160 PHE A C 1
ATOM 1312 O O . PHE A 1 160 ? -1.237 13.000 -21.154 1.00 52.84 160 PHE A O 1
ATOM 1319 N N . THR A 1 161 ? 0.448 14.439 -21.477 1.00 53.97 161 THR A N 1
ATOM 1320 C CA . THR A 1 161 ? 0.599 14.154 -22.913 1.00 53.97 161 THR A CA 1
ATOM 1321 C C . THR A 1 161 ? 1.016 12.703 -23.181 1.00 53.97 161 THR A C 1
ATOM 1323 O O . THR A 1 161 ? 0.524 12.092 -24.130 1.00 53.97 161 THR A O 1
ATOM 1326 N N . ARG A 1 162 ? 1.876 12.112 -22.336 1.00 54.50 162 ARG A N 1
ATOM 1327 C CA . ARG A 1 162 ? 2.209 10.676 -22.403 1.00 54.50 162 ARG A CA 1
ATOM 1328 C C . ARG A 1 162 ? 1.015 9.805 -22.034 1.00 54.50 162 ARG A C 1
ATOM 1330 O O . ARG A 1 162 ? 0.685 8.924 -22.818 1.00 54.50 162 ARG A O 1
ATOM 1337 N N . TYR A 1 163 ? 0.325 10.095 -20.929 1.00 51.88 163 TYR A N 1
ATOM 1338 C CA . TYR A 1 163 ? -0.890 9.380 -20.516 1.00 51.88 163 TYR A CA 1
ATOM 1339 C C . TYR A 1 163 ? -1.990 9.433 -21.589 1.00 51.88 163 TYR A C 1
ATOM 1341 O O . TYR A 1 163 ? -2.670 8.439 -21.842 1.00 51.88 163 TYR A O 1
ATOM 1349 N N . ARG A 1 164 ? -2.102 10.550 -22.320 1.00 52.41 164 ARG A N 1
ATOM 1350 C CA . ARG A 1 164 ? -3.042 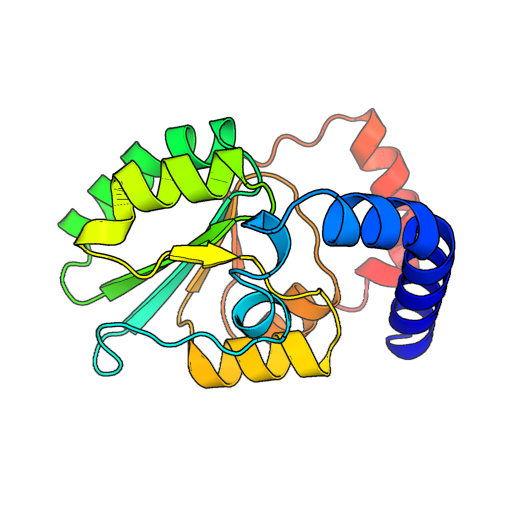10.714 -23.440 1.00 52.41 164 ARG A CA 1
ATOM 1351 C C . ARG A 1 164 ? -2.699 9.863 -24.667 1.00 52.41 164 ARG A C 1
ATOM 1353 O O . ARG A 1 164 ? -3.597 9.610 -25.461 1.00 52.41 164 ARG A O 1
ATOM 1360 N N . LYS A 1 165 ? -1.451 9.407 -24.833 1.00 54.06 165 LYS A N 1
ATOM 1361 C CA . LYS A 1 165 ? -1.049 8.468 -25.904 1.00 54.06 165 LYS A CA 1
ATOM 1362 C C . LYS A 1 165 ? -1.384 7.012 -25.566 1.00 54.06 165 LYS A C 1
ATOM 1364 O O . LYS A 1 165 ? -1.617 6.219 -26.468 1.00 54.06 165 LYS A O 1
ATOM 1369 N N . ILE A 1 166 ? -1.493 6.688 -24.278 1.00 55.66 166 ILE A N 1
ATOM 1370 C CA . ILE A 1 166 ? -1.917 5.375 -23.756 1.00 55.66 166 ILE A CA 1
ATOM 1371 C C . ILE A 1 166 ? -3.449 5.282 -23.605 1.00 55.66 166 ILE A C 1
ATOM 1373 O O . ILE A 1 166 ? -3.965 4.281 -23.112 1.00 55.66 166 ILE A O 1
ATOM 1377 N N . LYS A 1 167 ? -4.192 6.297 -24.080 1.00 50.19 167 LYS A N 1
ATOM 1378 C CA . LYS A 1 167 ? -5.664 6.378 -24.040 1.00 50.19 167 LYS A CA 1
ATOM 1379 C C . LYS A 1 167 ? -6.403 5.101 -24.453 1.00 50.19 167 LYS A C 1
ATOM 1381 O O . LYS A 1 167 ? -7.399 4.809 -23.803 1.00 50.19 167 LYS A O 1
ATOM 1386 N N . PRO A 1 168 ? -5.991 4.337 -25.486 1.00 53.28 168 PRO A N 1
ATOM 1387 C CA . PRO A 1 168 ? -6.715 3.122 -25.863 1.00 53.28 168 PRO A CA 1
ATOM 1388 C C . PRO A 1 168 ? -6.695 2.047 -24.763 1.00 53.28 168 PRO A C 1
ATOM 1390 O O . PRO A 1 168 ? -7.606 1.233 -24.692 1.00 53.28 168 PRO A O 1
ATOM 1393 N N . LEU A 1 169 ? -5.685 2.062 -23.885 1.00 51.56 169 LEU A N 1
ATOM 1394 C CA . LEU A 1 169 ? -5.542 1.133 -22.759 1.00 51.56 169 LEU A CA 1
ATOM 1395 C C . LEU A 1 169 ? -6.249 1.630 -21.488 1.00 51.56 169 LEU A C 1
ATOM 1397 O O . LEU A 1 169 ? -6.613 0.815 -20.647 1.00 51.56 169 LEU A O 1
ATOM 1401 N N . THR A 1 170 ? -6.476 2.941 -21.356 1.00 48.97 170 THR A N 1
ATOM 1402 C CA . THR A 1 170 ? -7.129 3.551 -20.184 1.00 48.97 170 THR A CA 1
ATOM 1403 C C . THR A 1 170 ? -8.612 3.872 -20.390 1.00 48.97 170 THR A C 1
ATOM 1405 O O . THR A 1 170 ? -9.297 4.156 -19.418 1.00 48.97 170 THR A O 1
ATOM 1408 N N . ARG A 1 171 ? -9.138 3.797 -21.624 1.00 42.94 171 ARG A N 1
ATOM 1409 C CA . ARG A 1 171 ? -10.553 4.076 -21.959 1.00 42.94 171 ARG A CA 1
ATOM 1410 C C . ARG A 1 171 ? -11.545 2.947 -21.659 1.00 42.94 171 ARG A C 1
ATOM 1412 O O . ARG A 1 171 ? -12.722 3.112 -21.955 1.00 42.94 171 ARG A O 1
ATOM 1419 N N . THR A 1 172 ? -11.083 1.810 -21.138 1.00 40.84 172 THR A N 1
ATOM 1420 C CA . THR A 1 172 ? -11.946 0.640 -20.852 1.00 40.84 172 THR A CA 1
ATOM 1421 C C . THR A 1 172 ? -12.288 0.527 -19.360 1.00 40.84 172 THR A C 1
ATOM 1423 O O . THR A 1 172 ? -12.539 -0.567 -18.861 1.00 40.84 172 THR A O 1
ATOM 1426 N N . PHE A 1 173 ? -12.268 1.653 -18.651 1.00 40.25 173 PHE A N 1
ATOM 1427 C CA . PHE A 1 173 ? -12.636 1.772 -17.245 1.00 40.25 173 PHE A CA 1
ATOM 1428 C C . PHE A 1 173 ? -13.595 2.944 -17.087 1.00 40.25 173 PHE A C 1
ATOM 1430 O O . PHE A 1 173 ? -13.273 4.021 -17.642 1.00 40.25 173 PHE A O 1
#

pLDDT: mean 77.99, std 18.74, range [40.25, 97.12]

Secondary structure (DSSP, 8-state):
-HHHHHHHHHHHHHHHHHHHHHHHHH-GGGSTTHHHHTT----S-TTSEEEEEE--SHHHHHHHHHHHHHHHHH-TTEEEEEEESSHHHHHHHIIIIITTSEEEEPPPS-HHHHHHHHHHH-EEEEEEESS---HHHHHHHHHTT--EEEES----HHHHHHHHHSHHHHTT-

Foldseek 3Di:
DLVVVLVVCVVVCVVCVVVVVVVVVVDVVVVPFVCVQLLVFAWPDPPAAEEEEEDAALVLLVVCLVVVVVCCVVPVRYAYEYEYADPRNQVNNCVRPVVPHHYHHHHPLRQVSLLSNCVRRVHQEYEYEEDDDRPSNVVNCVVVVRYYHYPPYDDDPVNVVVVVVCCVVVVPD

Sequence (173 aa):
MRFIIDLAYLLAGLAFSPVLFYRMAAHQRYRAGWGQRFGNVARKDPKKRCIWLHAVSMGEVNAAKTLVAEIEKRYPDHEIVVSTTTDTGYAQADKLFGRKWTVFYFPFDVSWIIRKAFDRIEPSLCLLMELEVWPNFLFTAHRLRVPVVVLNGRISDRSFTRYRKIKPLTRTF